Protein AF-A0A8H7FX85-F1 (afdb_monomer_lite)

Secondary structure (DSSP, 8-state):
-----PPPTTSSSTTTTTTGGGHHHHHHHHHHHTTS----SS---TTSSBHHHHHHHHHHHSSPPP-B-TTS-B-EE--HHHHHHHHHTT---TTSBHHHH-EEPP--TTSPPP-B-TTS-HHHHHHHHHHSS-EEEE-TTS--EEEEE-HHHHHHHHHHH--

Sequence (163 aa):
MHRRRRISTVVLSWRICNFRQLLPSLEKKRSEQRLNSRTTETSRTYRESNLCEYLQMLIEHGKPPRVLTENRRPLGYIDVASLKSKWEAGQANPDDKVSQYMVKFQRRASQPYSVITPDTPLAELESFLRENIFALITDYDRKFVLGVATSHDLENFVSRRGF

Radius of gyration: 19.73 Å; chains: 1; bounding box: 40×63×55 Å

Foldseek 3Di:
DDDDDDDDPPPVPPVLVVCVVVCVVLVVVVVVCVVPDDDDDDDDQLQFPFQSVQVVCCNVVVDGDFRADSLRAGFFAADPVVVVVCVVVVNGDRRDGPNVRTDGDDPDPVDDDDAAEPPPDPVNLLVVQVVPQKDFHAPPVSSHGPDIGGNVNSVVVPVVVDD

pLDDT: mean 70.94, std 19.89, range [29.02, 95.19]

Structure (mmCIF, N/CA/C/O backbone):
data_AF-A0A8H7FX85-F1
#
_entry.id   AF-A0A8H7FX85-F1
#
loop_
_atom_site.group_PDB
_atom_site.id
_atom_site.type_symbol
_atom_site.label_atom_id
_atom_site.label_alt_id
_atom_site.label_comp_id
_atom_site.label_asym_id
_atom_site.label_entity_id
_atom_site.label_seq_id
_atom_site.pdbx_PDB_ins_code
_atom_site.Cartn_x
_atom_site.Cartn_y
_atom_site.Cartn_z
_atom_site.occupancy
_atom_site.B_iso_or_equiv
_atom_site.auth_seq_id
_atom_site.auth_comp_id
_atom_site.auth_asym_id
_atom_site.auth_atom_id
_atom_site.pdbx_PDB_model_num
ATOM 1 N N . MET A 1 1 ? -15.877 44.117 -27.387 1.00 41.84 1 MET A N 1
ATOM 2 C CA . MET A 1 1 ? -16.563 42.857 -27.753 1.00 41.84 1 MET A CA 1
ATOM 3 C C . MET A 1 1 ? -15.545 41.722 -27.657 1.00 41.84 1 MET A C 1
ATOM 5 O O . MET A 1 1 ? -14.486 41.882 -28.240 1.00 41.84 1 MET A O 1
ATOM 9 N N . HIS A 1 2 ? -15.871 40.650 -26.917 1.00 35.09 2 HIS A N 1
ATOM 10 C CA . HIS A 1 2 ? -15.156 39.369 -26.674 1.00 35.09 2 HIS A CA 1
ATOM 11 C C . HIS A 1 2 ? -14.861 39.079 -25.190 1.00 35.09 2 HIS A C 1
ATOM 13 O O . HIS A 1 2 ? -13.877 39.509 -24.594 1.00 35.09 2 HIS A O 1
ATOM 19 N N . ARG A 1 3 ? -15.815 38.339 -24.606 1.00 34.72 3 ARG A N 1
ATOM 20 C CA . ARG A 1 3 ? -15.891 37.838 -23.229 1.00 34.72 3 ARG A CA 1
ATOM 21 C C . ARG A 1 3 ? -14.782 36.814 -22.953 1.00 34.72 3 ARG A C 1
ATOM 23 O O . ARG A 1 3 ? -14.734 35.781 -23.615 1.00 34.72 3 ARG A O 1
ATOM 30 N N . ARG A 1 4 ? -13.987 37.022 -21.898 1.00 38.09 4 ARG A N 1
ATOM 31 C CA . ARG A 1 4 ? -13.204 35.952 -21.257 1.00 38.09 4 ARG A CA 1
ATOM 32 C C . ARG A 1 4 ? -14.143 35.105 -20.391 1.00 38.09 4 ARG A C 1
ATOM 34 O O . ARG A 1 4 ? -14.685 35.602 -19.406 1.00 38.09 4 ARG A O 1
ATOM 41 N N . ARG A 1 5 ? -14.361 33.839 -20.760 1.00 37.53 5 ARG A N 1
ATOM 42 C CA . ARG A 1 5 ? -15.068 32.862 -19.917 1.00 37.53 5 ARG A CA 1
ATOM 43 C C . ARG A 1 5 ? -14.115 32.404 -18.807 1.00 37.53 5 ARG A C 1
ATOM 45 O O . ARG A 1 5 ? -13.100 31.779 -19.091 1.00 37.53 5 ARG A O 1
ATOM 52 N N . ARG A 1 6 ? -14.437 32.739 -17.553 1.00 39.22 6 ARG A N 1
ATOM 53 C CA . ARG A 1 6 ? -13.848 32.102 -16.367 1.00 39.22 6 ARG A CA 1
ATOM 54 C C . ARG A 1 6 ? -14.294 30.641 -16.358 1.00 39.22 6 ARG A C 1
ATOM 56 O O . ARG A 1 6 ? -15.493 30.378 -16.400 1.00 39.22 6 ARG A O 1
ATOM 63 N N . ILE A 1 7 ? -13.344 29.714 -16.321 1.00 37.06 7 ILE A N 1
ATOM 64 C CA . ILE A 1 7 ? -13.627 28.303 -16.061 1.00 37.06 7 ILE A CA 1
ATOM 65 C C . ILE A 1 7 ? -13.915 28.177 -14.563 1.00 37.06 7 ILE A C 1
ATOM 67 O O . ILE A 1 7 ? -13.118 28.597 -13.726 1.00 37.06 7 ILE A O 1
ATOM 71 N N . SER A 1 8 ? -15.113 27.679 -14.263 1.00 33.72 8 SER A N 1
ATOM 72 C CA . SER A 1 8 ? -15.698 27.525 -12.935 1.00 33.72 8 SER A CA 1
ATOM 73 C C . SER A 1 8 ? -14.818 26.741 -11.965 1.00 33.72 8 SER A C 1
ATOM 75 O O . SER A 1 8 ? -14.543 25.559 -12.157 1.00 33.72 8 SER A O 1
ATOM 77 N N . THR A 1 9 ? -14.517 27.377 -10.838 1.00 39.78 9 THR A N 1
ATOM 78 C CA . THR A 1 9 ? -13.946 26.831 -9.598 1.00 39.78 9 THR A CA 1
ATOM 79 C C . THR A 1 9 ? -14.912 25.881 -8.860 1.00 39.78 9 THR A C 1
ATOM 81 O O . THR A 1 9 ? -15.059 25.963 -7.647 1.00 39.78 9 THR A O 1
ATOM 84 N N . VAL A 1 10 ? -15.635 25.005 -9.569 1.00 37.34 10 VAL A N 1
ATOM 85 C CA . VAL A 1 10 ? -16.743 24.214 -8.983 1.00 37.34 10 VAL A CA 1
ATOM 86 C C . VAL A 1 10 ? -16.466 22.703 -8.952 1.00 37.34 10 VAL A C 1
ATOM 88 O O . VAL A 1 10 ? -17.101 21.987 -8.186 1.00 37.34 10 VAL A O 1
ATOM 91 N N . VAL A 1 11 ? -15.458 22.190 -9.666 1.00 34.75 11 VAL A N 1
ATOM 92 C CA . VAL A 1 11 ? -15.240 20.725 -9.748 1.00 34.75 11 VAL A CA 1
ATOM 93 C C . VAL A 1 11 ? -14.295 20.174 -8.663 1.00 34.75 11 VAL A C 1
ATOM 95 O O . VAL A 1 11 ? -14.343 18.991 -8.342 1.00 34.75 11 VAL A O 1
ATOM 98 N N . LEU A 1 12 ? -13.509 21.023 -7.992 1.00 32.47 12 LEU A N 1
ATOM 99 C CA . LEU A 1 12 ? -12.633 20.611 -6.876 1.00 32.47 12 LEU A CA 1
ATOM 100 C C . LEU A 1 12 ? -13.297 20.674 -5.488 1.00 32.47 12 LEU A C 1
ATOM 102 O O . LEU A 1 12 ? -12.686 20.274 -4.501 1.00 32.47 12 LEU A O 1
ATOM 106 N N . SER A 1 13 ? -14.558 21.109 -5.399 1.00 37.12 13 SER A N 1
ATOM 107 C CA . SER A 1 13 ? -15.278 21.213 -4.119 1.00 37.12 13 SER A CA 1
ATOM 108 C C . SER A 1 13 ? -16.029 19.936 -3.711 1.00 37.12 13 SER A C 1
ATOM 110 O O . SER A 1 13 ? -16.445 19.82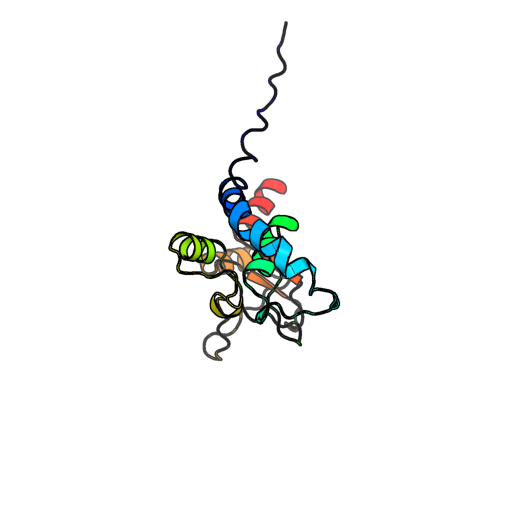2 -2.561 1.00 37.12 13 SER A O 1
ATOM 112 N N . TRP A 1 14 ? -16.213 18.960 -4.608 1.00 29.02 14 TRP A N 1
ATOM 113 C CA . TRP A 1 14 ? -17.091 17.808 -4.343 1.00 29.02 14 TRP A CA 1
ATOM 114 C C . TRP A 1 14 ? -16.404 16.569 -3.747 1.00 29.02 14 TRP A C 1
ATOM 116 O O . TRP A 1 14 ? -17.085 15.736 -3.156 1.00 29.02 14 TRP A O 1
ATOM 126 N N . ARG A 1 15 ? -15.069 16.448 -3.800 1.00 36.47 15 ARG A N 1
ATOM 127 C CA . ARG A 1 15 ? -14.352 15.310 -3.174 1.00 36.47 15 ARG A CA 1
ATOM 128 C C . ARG A 1 15 ? -13.961 15.522 -1.705 1.00 36.47 15 ARG A C 1
ATOM 130 O O . ARG A 1 15 ? -13.617 14.557 -1.035 1.00 36.47 15 ARG A O 1
ATOM 137 N N . ILE A 1 16 ? -14.087 16.744 -1.182 1.00 40.44 16 ILE A N 1
ATOM 138 C CA . ILE A 1 16 ? -13.818 17.078 0.233 1.00 40.44 16 ILE A CA 1
ATOM 139 C C . ILE A 1 16 ? -15.129 17.206 1.039 1.00 40.44 16 ILE A C 1
ATOM 141 O O . ILE A 1 16 ? -15.148 16.979 2.249 1.00 40.44 16 ILE A O 1
ATOM 145 N N . CYS A 1 17 ? -16.262 17.486 0.381 1.00 36.34 17 CYS A N 1
ATOM 146 C CA . CYS A 1 17 ? -17.537 17.745 1.063 1.00 36.34 17 CYS A CA 1
ATOM 147 C C . CYS A 1 17 ? -18.108 16.552 1.847 1.00 36.34 17 CYS A C 1
ATOM 149 O O . CYS A 1 17 ? -18.723 16.775 2.885 1.00 36.34 17 CYS A O 1
ATOM 151 N N . ASN A 1 18 ? -17.862 15.304 1.434 1.00 39.75 18 ASN A N 1
ATOM 152 C CA . ASN A 1 18 ? -18.437 14.146 2.135 1.00 39.75 18 ASN A CA 1
ATOM 153 C C . ASN A 1 18 ? -17.642 13.686 3.368 1.00 39.75 18 ASN A C 1
ATOM 155 O O . ASN A 1 18 ? -18.165 12.916 4.163 1.00 39.75 18 ASN A O 1
ATOM 159 N N . PHE A 1 19 ? -16.403 14.155 3.561 1.00 46.28 19 PHE A N 1
ATOM 160 C CA . PHE A 1 19 ? -15.661 13.930 4.813 1.00 46.28 19 PHE A CA 1
ATOM 161 C C . PHE A 1 19 ? -15.830 15.105 5.787 1.00 46.28 19 PHE A C 1
ATOM 163 O O . PHE A 1 19 ? -15.696 14.952 6.995 1.00 46.28 19 PHE A O 1
ATOM 170 N N . ARG A 1 20 ? -16.212 16.284 5.279 1.00 44.34 20 ARG A N 1
ATOM 171 C CA . ARG A 1 20 ? -16.500 17.480 6.083 1.00 44.34 20 ARG A CA 1
ATOM 172 C C . 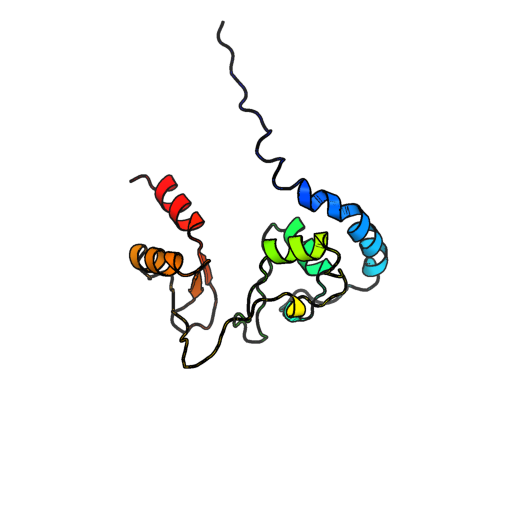ARG A 1 20 ? -17.742 17.324 6.977 1.00 44.34 20 ARG A C 1
ATOM 174 O O . ARG A 1 20 ? -17.873 18.039 7.961 1.00 44.34 20 ARG A O 1
ATOM 181 N N . GLN A 1 21 ? -18.618 16.362 6.689 1.00 50.91 21 GLN A N 1
ATOM 182 C CA . GLN A 1 21 ? -19.725 15.980 7.577 1.00 50.91 21 GLN A CA 1
ATOM 183 C C . GLN A 1 21 ? -19.268 15.197 8.826 1.00 50.91 21 GLN A C 1
ATOM 185 O O . GLN A 1 21 ? -20.049 15.047 9.758 1.00 50.91 21 GLN A O 1
ATOM 190 N N . LEU A 1 22 ? -18.004 14.752 8.888 1.00 53.91 22 LEU A N 1
ATOM 191 C CA . LEU A 1 22 ? -17.405 14.078 10.053 1.00 53.91 22 LEU A CA 1
ATOM 192 C C . LEU A 1 22 ? -16.828 15.056 11.089 1.00 53.91 22 LEU A C 1
ATOM 194 O O . LEU A 1 22 ? -16.459 14.648 12.190 1.00 53.91 22 LEU A O 1
ATOM 198 N N . LEU A 1 23 ? -16.755 16.349 10.755 1.00 52.44 23 LEU A N 1
ATOM 199 C CA . LEU A 1 23 ? -16.210 17.389 11.632 1.00 52.44 23 LEU A CA 1
ATOM 200 C C . LEU A 1 23 ? -16.940 17.527 12.979 1.00 52.44 23 LEU A C 1
ATOM 202 O O . LEU A 1 23 ? -16.236 17.613 13.979 1.00 52.44 23 LEU A O 1
ATOM 206 N N . PRO A 1 24 ? -18.285 17.481 13.087 1.00 52.09 24 PRO A N 1
ATOM 207 C CA . PRO A 1 24 ? -18.944 17.785 14.361 1.00 52.09 24 PRO A CA 1
ATOM 208 C C . PRO A 1 24 ? -18.625 16.777 15.479 1.00 52.09 24 PRO A C 1
ATOM 210 O O . PRO A 1 24 ? -18.452 17.160 16.636 1.00 52.09 24 PRO A O 1
ATOM 213 N N . SE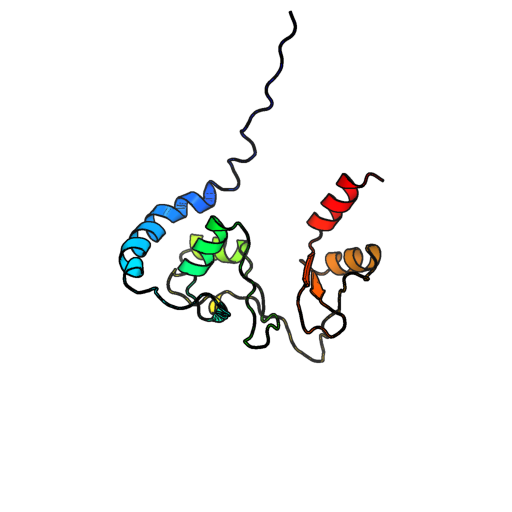R A 1 25 ? -18.507 15.484 15.152 1.00 49.00 25 SER A N 1
ATOM 214 C CA . SER A 1 25 ? -18.174 14.433 16.126 1.00 49.00 25 SER A CA 1
ATOM 215 C C . SER A 1 25 ? -16.682 14.379 16.462 1.00 49.00 25 SER A C 1
ATOM 217 O O . SER A 1 25 ? -16.321 14.034 17.586 1.00 49.00 25 SER A O 1
ATOM 219 N N . LEU A 1 26 ? -15.817 14.731 15.504 1.00 49.50 26 LEU A N 1
ATOM 220 C CA . LEU A 1 26 ? -14.363 14.754 15.690 1.00 49.50 26 LEU A CA 1
ATOM 221 C C . LEU A 1 26 ? -13.908 16.019 16.440 1.00 49.50 26 LEU A C 1
ATOM 223 O O . LEU A 1 26 ? -13.045 15.938 17.311 1.00 49.50 26 LEU A O 1
ATOM 227 N N . GLU A 1 27 ? -14.543 17.172 16.202 1.00 53.28 27 GLU A N 1
ATOM 228 C CA . GLU A 1 27 ? -14.270 18.419 16.930 1.00 53.28 27 GLU A CA 1
ATOM 229 C C . GLU A 1 27 ? -14.648 18.329 18.412 1.00 53.28 27 GLU A C 1
ATOM 231 O O . GLU A 1 27 ? -13.915 18.843 19.256 1.00 53.28 27 GLU A O 1
ATOM 236 N N . LYS A 1 28 ? -15.726 17.611 18.757 1.00 50.94 28 LYS A N 1
ATOM 237 C CA . LYS A 1 28 ? -16.119 17.390 20.159 1.00 50.94 28 LYS A CA 1
ATOM 238 C C . LYS A 1 28 ? -15.106 16.525 20.927 1.00 50.94 28 LYS A C 1
ATOM 240 O O . LYS A 1 28 ? -14.864 16.770 22.105 1.00 50.94 28 LYS A O 1
ATOM 245 N N . LYS A 1 29 ? -14.454 15.566 20.256 1.00 48.94 29 LYS A N 1
ATOM 246 C CA . LYS A 1 29 ? -13.359 14.758 20.834 1.00 48.94 29 LYS A CA 1
ATOM 247 C C . LYS A 1 29 ? -12.007 15.490 20.846 1.00 48.94 29 LYS A C 1
ATOM 249 O O . LYS A 1 29 ? -11.162 15.213 21.697 1.00 48.94 29 LYS A O 1
ATOM 254 N N . ARG A 1 30 ? -11.815 16.483 19.965 1.00 45.38 30 ARG A N 1
ATOM 255 C CA . ARG A 1 30 ? -10.623 17.354 19.907 1.00 45.38 30 ARG A CA 1
ATOM 256 C C . ARG A 1 30 ? -10.408 18.154 21.195 1.00 45.38 30 ARG A C 1
ATOM 258 O O . ARG A 1 30 ? -9.261 18.388 21.571 1.00 45.38 30 ARG A O 1
ATOM 265 N N . SER A 1 31 ? -11.483 18.571 21.871 1.00 45.88 31 SER A N 1
ATOM 266 C CA . SER A 1 31 ? -11.397 19.298 23.147 1.00 45.88 31 SER A CA 1
ATOM 267 C C . SER A 1 31 ? -10.947 18.426 24.322 1.00 45.88 31 SER A C 1
ATOM 269 O O . SER A 1 31 ? -10.280 18.940 25.213 1.00 45.88 31 SER A O 1
ATOM 271 N N . GLU A 1 32 ? -11.232 17.121 24.307 1.00 47.03 32 GLU A N 1
ATOM 272 C CA . GLU A 1 32 ? -10.830 16.196 25.380 1.00 47.03 32 GLU A CA 1
ATOM 273 C C . GLU A 1 32 ? -9.409 15.647 25.177 1.00 47.03 32 GLU A C 1
ATOM 275 O O . GLU A 1 32 ? -8.668 15.461 26.140 1.00 47.03 32 GLU A O 1
ATOM 280 N N . GLN A 1 33 ? -8.968 15.455 23.928 1.00 47.69 33 GLN A N 1
ATOM 281 C CA . GLN A 1 33 ? -7.632 14.911 23.640 1.00 47.69 33 GLN A CA 1
ATOM 282 C C . GLN A 1 33 ? -6.496 15.944 23.723 1.00 47.69 33 GLN A C 1
ATOM 284 O O . GLN A 1 33 ? -5.330 15.569 23.865 1.00 47.69 33 GLN A O 1
ATOM 289 N N . ARG A 1 34 ? -6.808 17.249 23.698 1.00 41.12 34 ARG A N 1
ATOM 290 C CA . ARG A 1 34 ? -5.803 18.329 23.712 1.00 41.12 34 ARG A CA 1
ATOM 291 C C . ARG A 1 34 ? -4.992 18.432 25.008 1.00 41.12 34 ARG A C 1
ATOM 293 O O . ARG A 1 34 ? -3.997 19.152 25.022 1.00 41.12 34 ARG A O 1
ATOM 300 N N . LEU A 1 35 ? -5.381 17.722 26.070 1.00 42.25 35 LEU A N 1
ATOM 301 C CA . LEU A 1 35 ? -4.647 17.727 27.337 1.00 42.25 35 LEU A CA 1
ATOM 302 C C . LEU A 1 35 ? -3.533 16.663 27.416 1.00 42.25 35 LEU A C 1
ATOM 304 O O . LEU A 1 35 ? -2.653 16.797 28.259 1.00 42.25 35 LEU A O 1
ATOM 308 N N . ASN A 1 36 ? -3.506 15.658 26.524 1.00 42.06 36 ASN A N 1
ATOM 309 C CA . ASN A 1 36 ? -2.662 14.464 26.719 1.00 42.06 36 ASN A CA 1
ATOM 310 C C . ASN A 1 36 ? -1.579 14.193 25.657 1.00 42.06 36 ASN A C 1
ATOM 312 O O . ASN A 1 36 ? -0.858 13.204 25.776 1.00 42.06 36 ASN A O 1
ATOM 316 N N . SER A 1 37 ? -1.390 15.034 24.637 1.00 42.34 37 SER A N 1
ATOM 317 C CA . SER A 1 37 ? -0.448 14.732 23.544 1.00 42.34 37 SER A CA 1
ATOM 318 C C . SER A 1 37 ? 0.757 15.680 23.488 1.00 42.34 37 SER A C 1
ATOM 320 O O . SER A 1 37 ? 0.904 16.481 22.568 1.00 42.34 37 SER A O 1
ATOM 322 N N . ARG A 1 38 ? 1.673 15.543 24.452 1.00 42.34 38 ARG A N 1
ATOM 323 C CA . ARG A 1 38 ? 3.110 15.787 24.231 1.00 42.34 38 ARG A CA 1
ATOM 324 C C . ARG A 1 38 ? 3.797 14.425 24.203 1.00 42.34 38 ARG A C 1
ATOM 326 O O . ARG A 1 38 ? 4.119 13.890 25.254 1.00 42.34 38 ARG A O 1
ATOM 333 N N . THR A 1 39 ? 3.995 13.832 23.028 1.00 38.12 39 THR A N 1
ATOM 334 C CA . THR A 1 39 ? 4.924 12.695 22.871 1.00 38.12 39 THR A CA 1
ATOM 335 C C . THR A 1 39 ? 5.354 12.538 21.412 1.00 38.12 39 THR A C 1
ATOM 337 O O . THR A 1 39 ? 4.676 11.909 20.607 1.00 38.12 39 THR A O 1
ATOM 340 N N . THR A 1 40 ? 6.505 13.149 21.119 1.00 35.78 40 THR A N 1
ATOM 341 C CA . THR A 1 40 ? 7.569 12.696 20.205 1.00 35.78 40 THR A CA 1
ATOM 342 C C . THR A 1 40 ? 7.166 12.200 18.811 1.00 35.78 40 THR A C 1
ATOM 344 O O . THR A 1 40 ? 6.928 11.014 18.576 1.00 35.78 40 THR A O 1
ATOM 347 N N . GLU A 1 41 ? 7.243 13.131 17.863 1.00 39.78 41 GLU A N 1
ATOM 348 C CA . GLU A 1 41 ? 7.424 12.918 16.427 1.00 39.78 41 GLU A CA 1
ATOM 349 C C . GLU A 1 41 ? 8.762 12.226 16.125 1.00 39.78 41 GLU A C 1
ATOM 351 O O . GLU A 1 41 ? 9.724 12.855 15.701 1.00 39.78 41 GLU A O 1
ATOM 356 N N . THR A 1 42 ? 8.876 10.917 16.330 1.00 36.03 42 THR A N 1
ATOM 357 C CA . THR A 1 42 ? 9.847 10.107 15.578 1.00 36.03 42 THR A CA 1
ATOM 358 C C . THR A 1 42 ? 9.423 8.646 15.665 1.00 36.03 42 THR A C 1
ATOM 360 O O . THR A 1 42 ? 9.484 8.037 16.725 1.00 36.03 42 THR A O 1
ATOM 363 N N . SER A 1 43 ? 8.996 8.056 14.549 1.00 39.69 43 SER A N 1
ATOM 364 C CA . SER A 1 43 ? 8.767 6.603 14.437 1.00 39.69 43 SER A CA 1
ATOM 365 C C . SER A 1 43 ? 7.553 6.025 15.189 1.00 39.69 43 SER A C 1
ATOM 367 O O . SER A 1 43 ? 7.621 4.894 15.664 1.00 39.69 43 SER A O 1
ATOM 369 N N . ARG A 1 44 ? 6.408 6.720 15.276 1.00 52.19 44 ARG A N 1
ATOM 370 C CA . ARG A 1 44 ? 5.174 6.042 15.720 1.00 52.19 44 ARG A CA 1
ATOM 371 C C . ARG A 1 44 ? 4.714 5.051 14.652 1.00 52.19 44 ARG A C 1
ATOM 373 O O . ARG A 1 44 ? 4.257 5.422 13.575 1.00 52.19 44 ARG A O 1
ATOM 380 N N . THR A 1 45 ? 4.817 3.766 14.962 1.00 57.12 45 THR A N 1
ATOM 381 C CA . THR A 1 45 ? 4.107 2.706 14.253 1.00 57.12 45 THR A CA 1
ATOM 382 C C . THR A 1 45 ? 2.602 2.942 14.412 1.00 57.12 45 THR A C 1
ATOM 384 O O . THR A 1 45 ? 2.020 2.606 15.438 1.00 57.12 45 THR A O 1
ATOM 387 N N . TYR A 1 46 ? 1.953 3.493 13.381 1.00 65.25 46 TYR A N 1
ATOM 388 C CA . TYR A 1 46 ? 0.518 3.848 13.355 1.00 65.25 46 TYR A CA 1
ATOM 389 C C . TYR A 1 46 ? -0.455 2.683 13.592 1.00 65.25 46 TYR A C 1
ATOM 391 O O . TYR A 1 46 ? -1.663 2.876 13.634 1.00 65.25 46 TYR A O 1
ATOM 399 N N . ARG A 1 47 ? 0.058 1.461 13.744 1.00 67.69 47 ARG A N 1
ATOM 400 C CA . ARG A 1 47 ? -0.714 0.251 14.034 1.00 67.69 47 ARG A CA 1
ATOM 401 C C . ARG A 1 47 ? -1.569 0.390 15.300 1.00 67.69 47 ARG A C 1
ATOM 403 O O . ARG A 1 47 ? -2.692 -0.115 15.328 1.00 67.69 47 ARG A O 1
ATOM 410 N N . GLU A 1 48 ? -1.015 1.029 16.327 1.00 73.75 48 GLU A N 1
ATOM 411 C CA . GLU A 1 48 ? -1.642 1.160 17.649 1.00 73.75 48 GLU A CA 1
ATOM 412 C C . GLU A 1 48 ? -2.327 2.519 17.857 1.00 73.75 48 GLU A C 1
ATOM 414 O O . GLU A 1 48 ? -2.987 2.707 18.875 1.00 73.75 48 GLU A O 1
ATOM 419 N N . SER A 1 49 ? -2.210 3.442 16.894 1.00 71.12 49 SER A N 1
ATOM 420 C CA . SER A 1 49 ? -2.956 4.704 16.905 1.00 71.12 49 SER A CA 1
ATOM 421 C C . SER A 1 49 ? -4.455 4.456 16.747 1.00 71.12 49 SER A C 1
ATOM 423 O O . SER A 1 49 ? -4.890 3.469 16.137 1.00 71.12 49 SER A O 1
ATOM 425 N N . ASN A 1 50 ? -5.244 5.378 17.294 1.00 80.62 50 ASN A N 1
ATOM 426 C CA . ASN A 1 50 ? -6.691 5.361 17.140 1.00 80.62 50 ASN A CA 1
ATOM 427 C C . ASN A 1 50 ? -7.094 5.798 15.717 1.00 80.62 50 ASN A C 1
ATOM 429 O O . ASN A 1 50 ? -6.358 6.504 15.016 1.00 80.62 50 ASN A O 1
ATOM 433 N N . LEU A 1 51 ? -8.272 5.358 15.272 1.00 78.75 51 LEU A N 1
ATOM 434 C CA . LEU A 1 51 ? -8.820 5.745 13.972 1.00 78.75 51 LEU A CA 1
ATOM 435 C C . LEU A 1 51 ? -9.001 7.263 13.859 1.00 78.75 51 LEU A C 1
ATOM 437 O O . LEU A 1 51 ? -8.794 7.820 12.785 1.00 78.75 51 LEU A O 1
ATOM 441 N N . CYS A 1 52 ? -9.349 7.933 14.958 1.00 75.06 52 CYS A N 1
ATOM 442 C CA . CYS A 1 52 ? -9.529 9.382 15.000 1.00 75.06 52 CYS A CA 1
ATOM 443 C C . CYS A 1 52 ? -8.263 10.155 14.573 1.00 75.06 52 CYS A C 1
ATOM 445 O O . CYS A 1 52 ? -8.336 10.997 13.682 1.00 75.06 52 CYS A O 1
ATOM 447 N N . GLU A 1 53 ? -7.099 9.845 15.153 1.00 71.94 53 GLU A N 1
ATOM 448 C CA . GLU A 1 53 ? -5.798 10.466 14.847 1.00 71.94 53 GLU A CA 1
ATOM 449 C C . GLU A 1 53 ? -5.375 10.155 13.405 1.00 71.94 53 GLU A C 1
ATOM 451 O O . GLU A 1 53 ? -4.921 11.038 12.674 1.00 71.94 53 GLU A O 1
ATOM 456 N N . TYR A 1 54 ? -5.604 8.918 12.953 1.00 74.56 54 TYR A N 1
ATOM 457 C CA . TYR A 1 54 ? -5.301 8.502 11.583 1.00 74.56 54 TYR A CA 1
ATOM 458 C C . TYR A 1 54 ? -6.133 9.262 10.537 1.00 74.56 54 TYR A C 1
ATOM 460 O O . TYR A 1 54 ? -5.597 9.744 9.535 1.00 74.56 54 TYR A O 1
ATOM 468 N N . LEU A 1 55 ? -7.443 9.390 10.768 1.00 75.06 55 LEU A N 1
ATOM 469 C CA . LEU A 1 55 ? -8.352 10.114 9.880 1.00 75.06 55 LEU A CA 1
ATOM 470 C C . LEU A 1 55 ? -8.082 11.623 9.891 1.00 75.06 55 LEU A C 1
ATOM 472 O O . LEU A 1 55 ? -8.106 12.246 8.832 1.00 75.06 55 LEU A O 1
ATOM 476 N N . GLN A 1 56 ? -7.772 12.203 11.053 1.00 72.69 56 GLN A N 1
ATOM 477 C CA . GLN A 1 56 ? -7.381 13.609 11.181 1.00 72.69 56 GLN A CA 1
ATOM 478 C C . GLN A 1 56 ? -6.171 13.919 10.285 1.00 72.69 56 GLN A C 1
ATOM 480 O O . GLN A 1 56 ? -6.228 14.829 9.459 1.00 72.69 56 GLN A O 1
ATOM 485 N N . MET A 1 57 ? -5.117 13.100 10.362 1.00 69.88 57 MET A N 1
ATOM 486 C CA . MET A 1 57 ? -3.931 13.249 9.511 1.00 69.88 57 MET A CA 1
ATOM 487 C C . MET A 1 57 ? -4.244 13.114 8.019 1.00 69.88 57 MET A C 1
ATOM 489 O O . MET A 1 57 ? -3.691 13.848 7.200 1.00 69.88 57 MET A O 1
ATOM 493 N N . LEU A 1 58 ? -5.117 12.172 7.655 1.00 71.50 58 LEU A N 1
ATOM 494 C CA . LEU A 1 58 ? -5.547 11.980 6.271 1.00 71.50 58 LEU A CA 1
ATOM 495 C C . LEU A 1 58 ? -6.191 13.240 5.689 1.00 71.50 58 LEU A C 1
ATOM 497 O O . LEU A 1 58 ? -5.910 13.598 4.546 1.00 71.50 58 LEU A O 1
ATOM 501 N N . ILE A 1 59 ? -7.029 13.913 6.478 1.00 69.88 59 ILE A N 1
ATOM 502 C CA . ILE A 1 59 ? -7.691 15.160 6.088 1.00 69.88 59 ILE A CA 1
ATOM 503 C C . ILE A 1 59 ? -6.681 16.309 6.018 1.00 69.88 59 ILE A C 1
ATOM 505 O O . ILE A 1 59 ? -6.697 17.076 5.059 1.00 69.88 59 ILE A O 1
ATOM 509 N N . GLU A 1 60 ? -5.815 16.437 7.027 1.00 69.56 60 GLU A N 1
ATOM 510 C CA . GLU A 1 60 ? -4.900 17.576 7.171 1.00 69.56 60 GLU A CA 1
ATOM 511 C C . GLU A 1 60 ? -3.754 17.551 6.152 1.00 69.56 60 GLU A C 1
ATOM 513 O O . GLU A 1 60 ? -3.393 18.588 5.597 1.00 69.56 60 GLU A O 1
ATOM 518 N N . HIS A 1 61 ? -3.198 16.372 5.867 1.00 66.31 61 HIS A N 1
ATOM 519 C CA . HIS A 1 61 ? -2.020 16.226 5.006 1.00 66.31 61 HIS A CA 1
ATOM 520 C C . HIS A 1 61 ? -2.331 15.638 3.627 1.00 66.31 61 HIS A C 1
ATOM 522 O O . HIS A 1 61 ? -1.451 15.595 2.763 1.00 66.31 61 HIS A O 1
ATOM 528 N N . GLY A 1 62 ? -3.556 15.151 3.406 1.00 59.97 62 GLY A N 1
ATOM 529 C CA . GLY A 1 62 ? -3.979 14.564 2.133 1.00 59.97 62 GLY A CA 1
ATOM 530 C C . GLY A 1 62 ? -3.248 13.271 1.752 1.00 59.97 62 GLY A C 1
ATOM 531 O O . GLY A 1 62 ? -3.356 12.828 0.609 1.00 59.97 62 GLY A O 1
ATOM 532 N N . LYS A 1 63 ? -2.481 12.663 2.670 1.00 56.69 63 LYS A N 1
ATOM 533 C CA . LYS A 1 63 ? -1.733 11.419 2.440 1.00 56.69 63 LYS A CA 1
ATOM 534 C C . LYS A 1 63 ? -1.847 10.487 3.650 1.00 56.69 63 LYS A C 1
ATOM 536 O O . LYS A 1 63 ? -1.546 10.928 4.760 1.00 56.69 63 LYS A O 1
ATOM 541 N N . PRO A 1 64 ? -2.236 9.209 3.467 1.00 62.12 64 PRO A N 1
ATOM 542 C CA . PRO A 1 64 ? -2.268 8.255 4.567 1.00 62.12 64 PRO A CA 1
ATOM 543 C C . PRO A 1 64 ? -0.854 8.019 5.101 1.00 62.12 64 PRO A C 1
ATOM 545 O O . PRO A 1 64 ? 0.059 7.755 4.308 1.00 62.12 64 PRO A O 1
ATOM 548 N N . PRO A 1 65 ? -0.649 8.041 6.427 1.00 63.00 65 PRO A N 1
ATOM 549 C CA . PRO A 1 65 ? 0.596 7.559 6.986 1.00 63.00 65 PRO A CA 1
ATOM 550 C C . PRO A 1 65 ? 0.756 6.064 6.686 1.00 63.00 65 PRO A C 1
ATOM 552 O O . PRO A 1 65 ? -0.192 5.274 6.762 1.00 63.00 65 PRO A O 1
ATOM 555 N N . ARG A 1 66 ? 1.976 5.665 6.317 1.00 63.34 66 ARG A N 1
ATOM 556 C CA . ARG A 1 66 ? 2.303 4.263 6.040 1.00 63.34 66 ARG A CA 1
ATOM 557 C C . ARG A 1 66 ? 2.276 3.484 7.355 1.00 63.34 66 ARG A C 1
ATOM 559 O O . ARG A 1 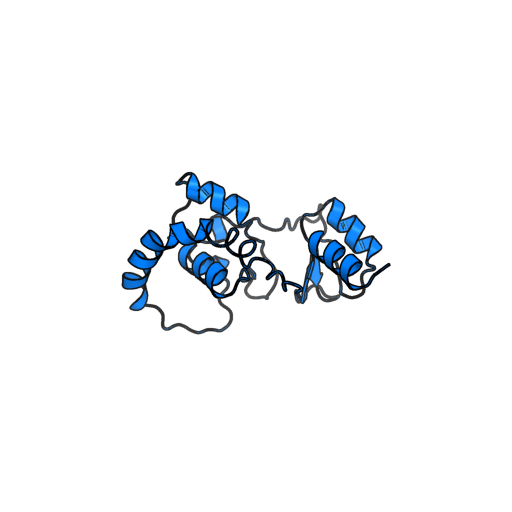66 ? 2.969 3.852 8.303 1.00 63.34 66 ARG A O 1
ATOM 566 N N . VAL A 1 67 ? 1.530 2.381 7.413 1.00 65.38 67 VAL A N 1
ATOM 567 C CA . VAL A 1 67 ? 1.554 1.492 8.584 1.00 65.38 67 VAL A CA 1
ATOM 568 C C . VAL A 1 67 ? 2.776 0.575 8.482 1.00 65.38 67 VAL A C 1
ATOM 570 O O . VAL A 1 67 ? 2.782 -0.428 7.764 1.00 65.38 67 VAL A O 1
ATOM 573 N N . LEU A 1 68 ? 3.845 0.957 9.179 1.00 63.38 68 LEU A N 1
ATOM 574 C CA . LEU A 1 68 ? 5.138 0.272 9.164 1.00 63.38 68 LEU A CA 1
ATOM 575 C C . LEU A 1 68 ? 5.380 -0.495 10.469 1.00 63.38 68 LEU A C 1
ATOM 577 O O . LEU A 1 68 ? 4.924 -0.080 11.529 1.00 63.38 68 LEU A O 1
ATOM 581 N N . THR A 1 69 ? 6.142 -1.586 10.410 1.00 62.38 69 THR A N 1
ATOM 582 C CA . THR A 1 69 ? 6.774 -2.187 11.598 1.00 62.38 69 THR A CA 1
ATOM 583 C C . THR A 1 69 ? 7.850 -1.264 12.171 1.00 62.38 69 THR A C 1
ATOM 585 O O . THR A 1 69 ? 8.357 -0.411 11.446 1.00 62.38 69 THR A O 1
ATOM 588 N N . GLU A 1 70 ? 8.332 -1.555 13.379 1.00 66.31 70 GLU A N 1
ATOM 589 C CA . GLU A 1 70 ? 9.556 -0.962 13.953 1.00 66.31 70 GLU A CA 1
ATOM 590 C C . GLU A 1 70 ? 10.742 -0.997 12.970 1.00 66.31 70 GLU A C 1
ATOM 592 O O . GLU A 1 70 ? 11.414 0.006 12.751 1.00 66.31 70 GLU A O 1
ATOM 597 N N . ASN A 1 71 ? 10.898 -2.102 12.232 1.00 65.62 71 ASN A N 1
ATOM 598 C CA . ASN A 1 71 ? 11.944 -2.271 11.213 1.00 65.62 71 ASN A CA 1
ATOM 599 C C . ASN A 1 71 ? 11.641 -1.578 9.868 1.00 65.62 71 ASN A C 1
ATOM 601 O O . ASN A 1 71 ? 12.177 -1.979 8.839 1.00 65.62 71 ASN A O 1
ATOM 605 N N . ARG A 1 72 ? 10.724 -0.600 9.839 1.00 67.38 72 ARG A N 1
ATOM 606 C CA . ARG A 1 72 ? 10.264 0.138 8.641 1.00 67.38 72 ARG A CA 1
ATOM 607 C C . ARG A 1 72 ? 9.702 -0.721 7.497 1.00 67.38 72 ARG A C 1
ATOM 609 O O . ARG A 1 72 ? 9.475 -0.215 6.401 1.00 67.38 72 ARG A O 1
ATOM 616 N N . ARG A 1 73 ? 9.404 -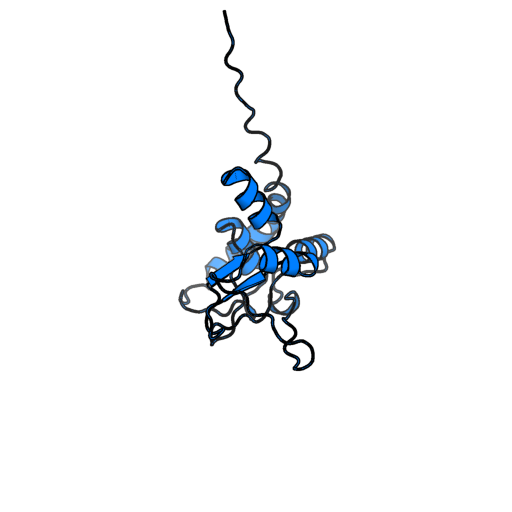1.999 7.745 1.00 73.75 73 ARG A N 1
ATOM 617 C CA . ARG A 1 73 ? 8.758 -2.884 6.770 1.00 73.75 73 ARG A CA 1
ATOM 618 C C . ARG A 1 73 ? 7.249 -2.628 6.728 1.00 73.75 73 ARG A C 1
ATOM 620 O O . ARG A 1 73 ? 6.628 -2.512 7.787 1.00 73.75 73 ARG A O 1
ATOM 627 N N . PRO A 1 74 ? 6.625 -2.595 5.544 1.00 77.06 74 PRO A N 1
ATOM 628 C CA . PRO A 1 74 ? 5.189 -2.377 5.426 1.00 77.06 74 PRO A CA 1
ATOM 629 C C . PRO A 1 74 ? 4.406 -3.564 6.011 1.00 77.06 74 PRO A C 1
ATOM 631 O O . PRO A 1 74 ? 4.667 -4.725 5.683 1.00 77.06 74 PRO A O 1
ATOM 634 N N . LEU A 1 75 ? 3.465 -3.289 6.920 1.00 81.56 75 LEU A N 1
ATOM 635 C CA . LEU A 1 75 ? 2.601 -4.309 7.540 1.00 81.56 75 LEU A CA 1
ATOM 636 C C . LEU A 1 75 ? 1.339 -4.582 6.727 1.00 81.56 75 LEU A C 1
ATOM 638 O O . LEU A 1 75 ? 0.856 -5.714 6.673 1.00 81.56 75 LEU A O 1
ATOM 642 N N . GLY A 1 76 ? 0.812 -3.531 6.119 1.00 82.25 76 GLY A N 1
ATOM 643 C CA . GLY A 1 76 ? -0.464 -3.538 5.440 1.00 82.25 76 GLY A CA 1
ATOM 644 C C . GLY A 1 76 ? -0.826 -2.139 4.976 1.00 82.25 76 GLY A C 1
ATOM 645 O O . GLY A 1 76 ? -0.006 -1.217 5.019 1.00 82.25 76 GLY A O 1
ATOM 646 N N . TYR A 1 77 ? -2.072 -1.998 4.561 1.00 84.38 77 TYR A N 1
ATOM 647 C CA . TYR A 1 77 ? -2.666 -0.737 4.148 1.00 84.38 77 TYR A CA 1
ATOM 648 C C . TYR A 1 77 ? -4.085 -0.631 4.701 1.00 84.38 77 TYR A C 1
ATOM 650 O O . TYR A 1 77 ? -4.693 -1.629 5.090 1.00 84.38 77 TYR A O 1
ATOM 658 N N . ILE A 1 78 ? -4.609 0.589 4.754 1.00 85.25 78 ILE A N 1
ATOM 659 C CA . ILE A 1 78 ? -6.021 0.824 5.042 1.00 85.25 78 ILE A CA 1
ATOM 660 C C . ILE A 1 78 ? -6.689 1.193 3.730 1.00 85.25 78 ILE A C 1
ATOM 662 O O . ILE A 1 78 ? -6.271 2.140 3.065 1.00 85.25 78 ILE A O 1
ATOM 666 N N . ASP A 1 79 ? -7.733 0.454 3.377 1.00 85.06 79 ASP A N 1
ATOM 667 C CA . ASP A 1 79 ? -8.643 0.886 2.330 1.00 85.06 79 ASP A CA 1
ATOM 668 C C . ASP A 1 79 ? -9.611 1.926 2.906 1.00 85.06 79 ASP A C 1
ATOM 670 O O . ASP A 1 79 ? -10.518 1.613 3.682 1.00 85.06 79 ASP A O 1
ATOM 674 N N . VAL A 1 80 ? -9.387 3.185 2.531 1.00 82.25 80 VAL A N 1
ATOM 675 C CA . VAL A 1 80 ? -10.183 4.328 2.986 1.00 82.25 80 VAL A CA 1
ATOM 676 C C . VAL A 1 80 ? -11.636 4.210 2.523 1.00 82.25 80 VAL A C 1
ATOM 678 O O . VAL A 1 80 ? -12.529 4.626 3.259 1.00 82.25 80 VAL A O 1
ATOM 681 N N . ALA A 1 81 ? -11.897 3.622 1.350 1.00 83.38 81 ALA A N 1
ATOM 682 C CA . ALA A 1 81 ? -13.259 3.449 0.852 1.00 83.38 81 ALA A CA 1
ATOM 683 C C . ALA A 1 81 ? -14.032 2.466 1.739 1.00 83.38 81 ALA A C 1
ATOM 685 O O . ALA A 1 81 ? -15.080 2.819 2.281 1.00 83.38 81 ALA A O 1
ATOM 686 N N . SER A 1 82 ? -13.456 1.284 1.984 1.00 86.06 82 SER A N 1
ATOM 687 C CA . SER A 1 82 ? -14.027 0.293 2.904 1.00 86.06 82 SER A CA 1
ATOM 688 C C . SER A 1 82 ? -14.194 0.835 4.326 1.00 86.06 82 SER A C 1
ATOM 690 O O . SER A 1 82 ? -15.214 0.583 4.969 1.00 86.06 82 SER A O 1
ATOM 692 N N . LEU A 1 83 ? -13.214 1.594 4.833 1.00 86.56 83 LEU A N 1
ATOM 693 C CA . LEU A 1 83 ? -13.304 2.214 6.156 1.00 86.56 83 LEU A CA 1
ATOM 694 C C . LEU A 1 83 ? -14.453 3.229 6.226 1.00 86.56 83 LEU A C 1
ATOM 696 O O . LEU A 1 83 ? -15.205 3.228 7.200 1.00 86.56 83 LEU A O 1
ATOM 700 N N . LYS A 1 84 ? -14.631 4.054 5.188 1.00 84.62 84 LYS A N 1
ATOM 701 C CA . LYS A 1 84 ? -15.729 5.026 5.110 1.00 84.62 84 LYS A CA 1
ATOM 702 C C . LYS A 1 84 ? -17.091 4.336 5.111 1.00 84.62 84 LYS A C 1
ATOM 704 O O . LYS A 1 84 ? -17.959 4.738 5.875 1.00 84.62 84 LYS A O 1
ATOM 709 N N . SER A 1 85 ? -17.259 3.264 4.336 1.00 87.31 85 SER A N 1
ATOM 710 C CA . SER A 1 85 ? -18.513 2.498 4.322 1.00 87.31 85 SER A CA 1
ATOM 711 C C . SER A 1 85 ? -18.834 1.875 5.684 1.00 87.31 85 SER A C 1
ATOM 713 O O . SER A 1 85 ? -19.978 1.934 6.129 1.00 87.31 85 SER A O 1
ATOM 715 N N . LYS A 1 86 ? -17.833 1.328 6.388 1.00 87.88 86 LYS A N 1
ATOM 716 C CA . LYS A 1 86 ? -18.017 0.801 7.755 1.00 87.88 86 LYS A CA 1
ATOM 717 C C . LYS A 1 86 ? -18.391 1.895 8.750 1.00 87.88 86 LYS A C 1
ATOM 719 O O . LYS A 1 86 ? -19.235 1.673 9.613 1.00 87.88 86 LYS A O 1
ATOM 724 N N . TRP A 1 87 ? -17.782 3.069 8.619 1.00 83.25 87 TRP A N 1
ATOM 725 C CA . TRP A 1 87 ? -18.097 4.222 9.452 1.00 83.25 87 TRP A CA 1
ATOM 726 C C . TRP A 1 87 ? -19.538 4.697 9.255 1.00 83.25 87 TRP A C 1
ATOM 728 O O . TRP A 1 87 ? -20.268 4.871 10.226 1.00 83.25 87 TRP A O 1
ATOM 738 N N . GLU A 1 88 ? -19.968 4.863 8.003 1.00 84.19 88 GLU A N 1
ATOM 739 C CA . GLU A 1 88 ? -21.336 5.273 7.659 1.00 84.19 88 GLU A CA 1
ATOM 740 C C . GLU A 1 88 ? -22.380 4.253 8.141 1.00 84.19 88 GLU A C 1
ATOM 742 O O . GLU A 1 88 ? -23.466 4.639 8.564 1.00 84.19 88 GLU A O 1
ATOM 747 N N . ALA A 1 89 ? -22.028 2.964 8.164 1.00 89.75 89 ALA A N 1
ATOM 748 C CA . ALA A 1 89 ? -22.856 1.895 8.719 1.00 89.75 89 ALA A CA 1
ATOM 749 C C . ALA A 1 89 ? -22.861 1.834 10.264 1.00 89.75 89 ALA A C 1
ATOM 751 O O . ALA A 1 89 ? -23.501 0.951 10.833 1.00 89.75 89 ALA A O 1
ATOM 752 N N . GLY A 1 90 ? -22.130 2.720 10.954 1.00 87.25 90 GLY A N 1
ATOM 753 C CA . GLY A 1 90 ? -21.993 2.721 12.416 1.00 87.25 90 GLY A CA 1
ATOM 754 C C . GLY A 1 90 ? -21.164 1.556 12.970 1.00 87.25 90 GLY A C 1
ATOM 755 O O . GLY A 1 90 ? -21.225 1.266 14.160 1.00 87.25 90 GLY A O 1
ATOM 756 N N . GLN A 1 91 ? -20.397 0.878 12.114 1.00 87.56 91 GLN A N 1
ATOM 757 C CA . GLN A 1 91 ? -19.590 -0.301 12.452 1.00 87.56 91 GLN A CA 1
ATOM 758 C C . GLN A 1 91 ? -18.122 0.038 12.742 1.00 87.56 91 GLN A C 1
ATOM 760 O O . GLN A 1 91 ? -17.321 -0.874 12.932 1.00 87.56 91 GLN A O 1
ATOM 765 N N . ALA A 1 92 ? -17.754 1.322 12.732 1.00 86.06 92 ALA A N 1
ATOM 766 C CA . ALA A 1 92 ? -16.419 1.776 13.095 1.00 86.06 92 ALA A CA 1
ATOM 767 C C . ALA A 1 92 ? -16.473 2.835 14.193 1.00 86.06 92 ALA A C 1
ATOM 769 O O . ALA A 1 92 ? -17.193 3.826 14.060 1.00 86.06 92 ALA A O 1
ATOM 770 N N . ASN A 1 93 ? -15.703 2.636 15.265 1.00 85.38 93 ASN A N 1
ATOM 771 C CA . ASN A 1 93 ? -15.613 3.584 16.366 1.00 85.38 93 ASN A CA 1
ATOM 772 C C . ASN A 1 93 ? -14.314 4.409 16.253 1.00 85.38 93 ASN A C 1
ATOM 774 O O . ASN A 1 93 ? -13.244 3.848 16.020 1.00 85.38 93 ASN A O 1
ATOM 778 N N . PRO A 1 94 ? -14.358 5.742 16.439 1.00 81.12 94 PRO A N 1
ATOM 779 C CA . PRO A 1 94 ? -13.160 6.585 16.444 1.00 81.12 94 PRO A CA 1
ATOM 780 C C . PRO A 1 94 ? -12.052 6.152 17.417 1.00 81.12 94 PRO A C 1
ATOM 782 O O . PRO A 1 94 ? -10.885 6.464 17.168 1.00 81.12 94 PRO A O 1
ATOM 785 N N . ASP A 1 95 ? -12.402 5.466 18.508 1.00 82.56 95 ASP A N 1
ATOM 786 C CA . ASP A 1 95 ? -11.439 4.993 19.511 1.00 82.56 95 ASP A CA 1
ATOM 787 C C . ASP A 1 95 ? -10.829 3.627 19.157 1.00 82.56 95 ASP A C 1
ATOM 789 O O . ASP A 1 95 ? -9.889 3.177 19.816 1.00 82.56 95 ASP A O 1
ATOM 793 N N . ASP A 1 96 ? -11.326 2.976 18.103 1.00 85.12 96 ASP A N 1
ATOM 794 C CA . ASP A 1 96 ? -10.779 1.708 17.655 1.00 85.12 96 ASP A CA 1
ATOM 795 C C . ASP A 1 96 ? -9.356 1.875 17.129 1.00 85.12 96 ASP A C 1
ATOM 797 O O . ASP A 1 96 ? -8.961 2.905 16.571 1.00 85.12 96 ASP A O 1
ATOM 801 N N . LYS A 1 97 ? -8.577 0.803 17.258 1.00 84.81 97 LYS A N 1
ATOM 802 C CA . LYS A 1 97 ? -7.216 0.768 16.733 1.00 84.81 97 LYS A CA 1
ATOM 803 C C . LYS A 1 97 ? -7.231 0.645 15.215 1.00 84.81 97 LYS A C 1
ATOM 805 O O . LYS A 1 97 ? -7.911 -0.216 14.656 1.00 84.81 97 LYS A O 1
ATOM 810 N N . VAL A 1 98 ? -6.347 1.392 14.560 1.00 84.38 98 VAL A N 1
ATOM 811 C CA . VAL A 1 98 ? -6.061 1.288 13.119 1.00 84.38 98 VAL A CA 1
ATOM 812 C C . VAL A 1 98 ? -5.833 -0.161 12.672 1.00 84.38 98 VAL A C 1
ATOM 814 O O . VAL A 1 98 ? -6.318 -0.586 11.622 1.00 84.38 98 VAL A O 1
ATOM 817 N N . SER A 1 99 ? -5.131 -0.955 13.484 1.00 83.88 99 SER A N 1
ATOM 818 C CA . SER A 1 99 ? -4.842 -2.361 13.189 1.00 83.88 99 SER A CA 1
ATOM 819 C C . SER A 1 99 ? -6.068 -3.255 12.977 1.00 83.88 99 SER A C 1
ATOM 821 O O . SER A 1 99 ? -5.925 -4.285 12.317 1.00 83.88 99 SER A O 1
ATOM 823 N N . GLN A 1 100 ? -7.245 -2.877 13.487 1.00 88.81 100 GLN A N 1
ATOM 824 C CA . GLN A 1 100 ? -8.494 -3.624 13.300 1.00 88.81 100 GLN A CA 1
ATOM 825 C C . GLN A 1 100 ? -9.065 -3.477 11.881 1.00 88.81 100 GLN A C 1
ATOM 827 O O . GLN A 1 100 ? -9.725 -4.384 11.382 1.00 88.81 100 GLN A O 1
ATOM 832 N N . TYR A 1 101 ? -8.770 -2.361 11.210 1.00 88.06 1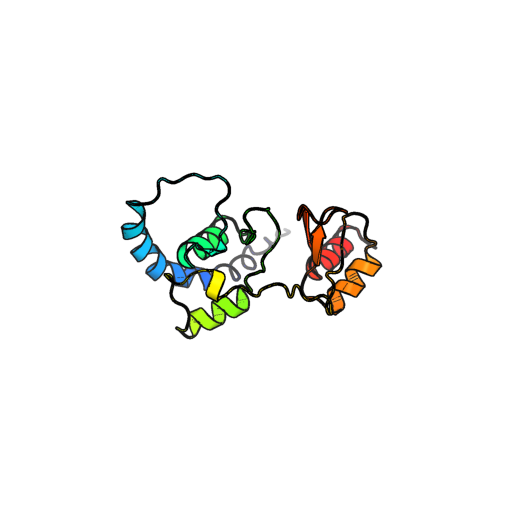01 TYR A N 1
ATOM 833 C CA . TYR A 1 101 ? -9.289 -2.033 9.876 1.00 88.06 101 TYR A CA 1
ATOM 834 C C . TYR A 1 101 ? -8.237 -2.183 8.773 1.00 88.06 101 TYR A C 1
ATOM 836 O O . TYR A 1 101 ? -8.527 -1.966 7.598 1.00 88.06 101 TYR A O 1
ATOM 844 N N . MET A 1 102 ? -7.012 -2.554 9.143 1.00 87.00 102 MET A N 1
ATOM 845 C CA . MET A 1 102 ? -5.904 -2.724 8.215 1.00 87.00 102 MET A CA 1
ATOM 846 C C . MET A 1 102 ? -6.014 -4.045 7.444 1.00 87.00 102 MET A C 1
ATOM 848 O O . MET A 1 102 ? -6.119 -5.123 8.032 1.00 87.00 102 MET A O 1
ATOM 852 N N . VAL A 1 103 ? -5.856 -3.968 6.124 1.00 86.31 103 VAL A N 1
ATOM 853 C CA . VAL A 1 103 ? -5.608 -5.128 5.268 1.00 86.31 103 VAL A CA 1
ATOM 854 C C . VAL A 1 103 ? -4.128 -5.483 5.365 1.00 86.31 103 VAL A C 1
ATOM 856 O O . VAL A 1 103 ? -3.253 -4.696 5.002 1.00 86.31 103 VAL A O 1
ATOM 859 N N . LYS A 1 104 ? -3.831 -6.665 5.909 1.00 85.94 104 LYS A N 1
ATOM 860 C CA . LYS A 1 104 ? -2.456 -7.146 6.089 1.00 85.94 104 LYS A CA 1
ATOM 861 C C . LYS A 1 104 ? -1.927 -7.740 4.793 1.00 85.94 104 LYS A C 1
ATOM 863 O O . LYS A 1 104 ? -2.619 -8.516 4.138 1.00 85.94 104 LYS A O 1
ATOM 868 N N . PHE A 1 105 ? -0.668 -7.450 4.481 1.00 82.31 105 PHE A N 1
ATOM 869 C CA . PHE A 1 105 ? 0.009 -8.146 3.393 1.00 82.31 105 PHE A CA 1
ATOM 870 C C . PHE A 1 105 ? 0.169 -9.627 3.738 1.00 82.31 105 PHE A C 1
ATOM 872 O O . PHE A 1 105 ? 0.597 -9.978 4.844 1.00 82.31 105 PHE A O 1
ATOM 879 N N . GLN A 1 106 ? -0.168 -10.499 2.790 1.00 81.50 106 GLN A N 1
ATOM 880 C CA . GLN A 1 106 ? 0.041 -11.931 2.948 1.00 81.50 106 GLN A CA 1
ATOM 881 C C . GLN A 1 106 ? 1.540 -12.223 2.840 1.00 81.50 106 GLN A C 1
ATOM 883 O O . GLN A 1 106 ? 2.172 -11.924 1.835 1.00 81.50 106 GLN A O 1
ATOM 888 N N . ARG A 1 107 ? 2.128 -12.776 3.904 1.00 78.00 107 ARG A N 1
ATOM 889 C CA . ARG A 1 107 ? 3.564 -13.099 3.984 1.00 78.00 107 ARG A CA 1
ATOM 890 C C . ARG A 1 107 ? 3.786 -14.609 3.980 1.00 78.00 107 ARG A C 1
ATOM 892 O O . ARG A 1 107 ? 4.474 -15.142 4.846 1.00 78.00 107 ARG A O 1
ATOM 899 N N . ARG A 1 108 ? 3.117 -15.313 3.068 1.00 81.00 108 ARG A N 1
ATOM 900 C CA . ARG A 1 108 ? 3.218 -16.772 2.946 1.00 81.00 108 ARG A CA 1
ATOM 901 C C . ARG A 1 108 ? 4.257 -17.117 1.887 1.00 81.00 108 ARG A C 1
ATOM 903 O O . ARG A 1 108 ? 4.319 -16.451 0.864 1.00 81.00 108 ARG A O 1
ATOM 910 N N . ALA A 1 109 ? 5.014 -18.194 2.094 1.00 74.62 109 ALA A N 1
ATOM 911 C CA . ALA A 1 109 ? 5.957 -18.686 1.085 1.00 74.62 109 ALA A CA 1
ATOM 912 C C . ALA A 1 109 ? 5.262 -19.054 -0.243 1.00 74.62 109 ALA A C 1
ATOM 914 O O . ALA A 1 109 ? 5.865 -18.942 -1.302 1.00 74.62 109 ALA A O 1
ATOM 915 N N . SER A 1 110 ? 3.980 -19.436 -0.186 1.00 77.88 110 SER A N 1
ATOM 916 C CA . SER A 1 110 ? 3.150 -19.781 -1.347 1.00 77.88 110 SER A CA 1
ATOM 917 C C . SER A 1 110 ? 2.660 -18.581 -2.166 1.00 77.88 110 SER A C 1
ATOM 919 O O . SER A 1 110 ? 2.153 -18.772 -3.263 1.00 77.88 110 SER A O 1
ATOM 921 N N . GLN A 1 111 ? 2.750 -17.361 -1.632 1.00 72.56 111 GLN A N 1
ATOM 922 C CA . GLN A 1 111 ? 2.426 -16.120 -2.340 1.00 72.56 111 GLN A CA 1
ATOM 923 C C . GLN A 1 111 ? 3.599 -15.159 -2.149 1.00 72.56 111 GLN A C 1
ATOM 925 O O . GLN A 1 111 ? 3.560 -14.301 -1.260 1.00 72.56 111 GLN A O 1
ATOM 930 N N . PRO A 1 112 ? 4.689 -15.363 -2.911 1.00 71.06 112 PRO A N 1
ATOM 931 C CA . PRO A 1 112 ? 5.866 -14.530 -2.788 1.00 71.06 112 PRO A CA 1
ATOM 932 C C . PRO A 1 112 ? 5.534 -13.088 -3.168 1.00 71.06 112 PRO A C 1
ATOM 934 O O . PRO A 1 112 ? 4.742 -12.808 -4.063 1.00 71.06 112 PRO A O 1
ATOM 937 N N . TYR A 1 113 ? 6.167 -12.168 -2.454 1.00 73.31 113 TYR A N 1
ATOM 938 C CA . TYR A 1 113 ? 6.064 -10.745 -2.718 1.00 73.31 113 TYR A CA 1
ATOM 939 C C . TYR A 1 113 ? 6.791 -10.395 -4.024 1.00 73.31 113 TYR A C 1
ATOM 941 O O . TYR A 1 113 ? 7.993 -10.655 -4.137 1.00 73.31 113 TYR A O 1
ATOM 949 N N . SER A 1 114 ? 6.091 -9.771 -4.973 1.00 84.06 114 SER A N 1
ATOM 950 C CA . SER A 1 114 ? 6.698 -9.237 -6.197 1.00 84.06 114 SER A CA 1
ATOM 951 C C . SER A 1 114 ? 7.492 -7.970 -5.891 1.00 84.06 114 SER A C 1
ATOM 953 O O . SER A 1 114 ? 6.973 -7.026 -5.293 1.00 84.06 114 SER A O 1
ATOM 955 N N . VAL A 1 115 ? 8.764 -7.949 -6.285 1.00 87.19 115 VAL A N 1
ATOM 956 C CA . VAL A 1 115 ? 9.640 -6.792 -6.076 1.00 87.19 115 VAL A CA 1
ATOM 957 C C . VAL A 1 115 ? 9.473 -5.831 -7.238 1.00 87.19 115 VAL A C 1
ATOM 959 O O . VAL A 1 115 ? 9.838 -6.162 -8.358 1.00 87.19 115 VAL A O 1
ATOM 962 N N . ILE A 1 116 ? 8.956 -4.640 -6.950 1.00 93.38 116 ILE A N 1
ATOM 963 C CA . ILE A 1 116 ? 8.899 -3.534 -7.901 1.00 93.38 116 ILE A CA 1
ATOM 964 C C . ILE A 1 116 ? 9.897 -2.477 -7.435 1.00 93.38 116 ILE A C 1
ATOM 966 O O . ILE A 1 116 ? 9.804 -1.977 -6.311 1.00 93.38 116 ILE A O 1
ATOM 970 N N . THR A 1 117 ? 10.852 -2.138 -8.293 1.00 94.25 117 THR A N 1
ATOM 971 C CA . THR A 1 117 ? 11.888 -1.129 -8.047 1.00 94.25 117 THR A CA 1
ATOM 972 C C . THR A 1 117 ? 11.706 0.055 -9.003 1.00 94.25 117 THR A C 1
ATOM 974 O O . THR A 1 117 ? 10.925 -0.030 -9.951 1.00 94.25 117 THR A O 1
ATOM 977 N N . PRO A 1 118 ? 12.405 1.185 -8.791 1.00 94.56 118 PRO A N 1
ATOM 978 C CA . PRO A 1 118 ? 12.397 2.290 -9.752 1.00 94.56 118 PRO A CA 1
ATOM 979 C C . PRO A 1 118 ? 12.868 1.906 -11.163 1.00 94.56 118 PRO A C 1
ATOM 981 O O . PRO A 1 118 ? 12.506 2.589 -12.117 1.00 94.56 118 PRO A O 1
ATOM 984 N N . ASP A 1 119 ? 13.637 0.821 -11.286 1.00 94.69 119 ASP A N 1
ATOM 985 C CA . ASP A 1 119 ? 14.174 0.325 -12.557 1.00 94.69 119 ASP A CA 1
ATOM 986 C C . ASP A 1 119 ? 13.249 -0.709 -13.231 1.00 94.69 119 ASP A C 1
ATOM 988 O O . ASP A 1 119 ? 13.534 -1.167 -14.337 1.00 94.69 119 ASP A O 1
ATOM 992 N N . THR A 1 120 ? 12.128 -1.079 -12.596 1.00 95.19 120 THR A N 1
ATOM 993 C CA . THR A 1 120 ? 11.125 -1.963 -13.201 1.00 95.19 120 THR A CA 1
ATOM 994 C C . THR A 1 120 ? 10.512 -1.301 -14.445 1.00 95.19 120 THR A C 1
ATOM 996 O O . THR A 1 120 ? 9.998 -0.180 -14.345 1.00 95.19 120 THR A O 1
ATOM 999 N N . PRO A 1 121 ? 10.516 -1.968 -15.617 1.00 94.94 121 PRO A N 1
ATOM 1000 C CA . PRO A 1 121 ? 9.925 -1.423 -16.834 1.00 94.94 121 PRO A CA 1
ATOM 1001 C C . PRO A 1 121 ? 8.444 -1.073 -16.662 1.00 94.94 121 PRO A C 1
ATOM 1003 O O . PRO A 1 121 ? 7.683 -1.806 -16.029 1.00 94.94 121 PRO A O 1
ATOM 1006 N N . LEU A 1 122 ? 7.999 0.010 -17.308 1.00 93.94 122 LEU A N 1
ATOM 1007 C CA . LEU A 1 122 ? 6.603 0.457 -17.218 1.00 93.94 122 LEU A CA 1
ATOM 1008 C C . LEU A 1 122 ? 5.601 -0.607 -17.682 1.00 93.94 122 LEU A C 1
ATOM 1010 O O . LEU A 1 122 ? 4.548 -0.732 -17.073 1.00 93.94 122 LEU A O 1
ATOM 1014 N N . ALA A 1 123 ? 5.935 -1.393 -18.709 1.00 93.50 123 ALA A N 1
ATOM 1015 C CA . ALA A 1 123 ? 5.068 -2.464 -19.208 1.00 93.50 123 ALA A CA 1
ATOM 1016 C C . ALA A 1 123 ? 4.884 -3.605 -18.187 1.00 93.50 123 ALA A C 1
ATOM 1018 O O . ALA A 1 123 ? 3.798 -4.178 -18.067 1.00 93.50 123 ALA A O 1
ATOM 1019 N N . GLU A 1 124 ? 5.936 -3.923 -17.430 1.00 95.00 124 GLU A N 1
ATOM 1020 C CA . GLU A 1 124 ? 5.878 -4.918 -16.357 1.00 95.00 124 GLU A CA 1
ATOM 1021 C C . GLU A 1 124 ? 5.060 -4.385 -15.179 1.00 95.00 124 GLU A C 1
ATOM 1023 O O . GLU A 1 124 ? 4.166 -5.071 -14.683 1.00 95.00 124 GLU A O 1
ATOM 1028 N N . LEU A 1 125 ? 5.292 -3.125 -14.795 1.00 94.69 125 LEU A N 1
ATOM 1029 C CA . LEU A 1 125 ? 4.507 -2.448 -13.766 1.00 94.69 125 LEU A CA 1
ATOM 1030 C C . LEU A 1 125 ? 3.019 -2.364 -14.139 1.00 94.69 125 LEU A C 1
ATOM 1032 O O . LEU A 1 125 ? 2.160 -2.618 -13.299 1.00 94.69 125 LEU A O 1
ATOM 1036 N N . GLU A 1 126 ? 2.700 -2.040 -15.392 1.00 94.12 126 GLU A N 1
ATOM 1037 C CA . GLU A 1 126 ? 1.323 -2.010 -15.887 1.00 94.12 126 GLU A CA 1
ATOM 1038 C C . GLU A 1 126 ? 0.677 -3.394 -15.797 1.00 94.12 126 GLU A C 1
ATOM 1040 O O . GLU A 1 126 ? -0.425 -3.523 -15.267 1.00 94.12 126 GLU A O 1
ATOM 1045 N N . SER A 1 127 ? 1.376 -4.436 -16.254 1.00 94.88 127 SER A N 1
ATOM 1046 C CA . SER A 1 127 ? 0.886 -5.817 -16.189 1.00 94.88 127 SER A CA 1
ATOM 1047 C C . SER A 1 127 ? 0.624 -6.248 -14.746 1.00 94.88 127 SER A C 1
ATOM 1049 O O . SER A 1 127 ? -0.433 -6.803 -14.453 1.00 94.88 127 SER A O 1
ATOM 1051 N N . PHE A 1 128 ? 1.530 -5.911 -13.826 1.00 93.94 128 PHE A N 1
ATOM 1052 C CA . PHE A 1 128 ? 1.352 -6.151 -12.396 1.00 93.94 128 PHE A CA 1
ATOM 1053 C C . PHE A 1 128 ? 0.104 -5.446 -11.835 1.00 93.94 128 PHE A C 1
ATOM 1055 O O . PHE A 1 128 ? -0.655 -6.035 -11.061 1.00 93.94 128 PHE A O 1
ATOM 1062 N N . LEU A 1 129 ? -0.141 -4.197 -12.242 1.00 93.19 129 LEU A N 1
ATOM 1063 C CA . LEU A 1 129 ? -1.272 -3.383 -11.785 1.00 93.19 129 LEU A CA 1
ATOM 1064 C C . LEU A 1 129 ? -2.628 -3.784 -12.393 1.00 93.19 129 LEU A C 1
ATOM 1066 O O . LEU A 1 129 ? -3.658 -3.289 -11.943 1.00 93.19 129 LEU A O 1
ATOM 1070 N N . ARG A 1 130 ? -2.669 -4.694 -13.376 1.00 93.56 130 ARG A N 1
ATOM 1071 C CA . ARG A 1 130 ? -3.939 -5.273 -13.862 1.00 93.56 130 ARG A CA 1
ATOM 1072 C C . ARG A 1 130 ? -4.561 -6.228 -12.849 1.00 93.56 130 ARG A C 1
ATOM 1074 O O . ARG A 1 130 ? -5.781 -6.323 -12.766 1.00 93.56 130 ARG A O 1
ATOM 1081 N N . GLU A 1 131 ? -3.724 -6.913 -12.076 1.00 90.94 131 GLU A N 1
ATOM 1082 C CA . GLU A 1 131 ? -4.151 -7.884 -11.062 1.00 90.94 131 GLU A CA 1
ATOM 1083 C C . GLU A 1 131 ? -4.104 -7.308 -9.639 1.00 90.94 131 GLU A C 1
ATOM 1085 O O . GLU A 1 131 ? -4.707 -7.860 -8.719 1.00 90.94 131 GLU A O 1
ATOM 1090 N N . ASN A 1 132 ? -3.406 -6.185 -9.447 1.00 88.75 132 ASN A N 1
ATOM 1091 C CA . ASN A 1 132 ? -3.164 -5.578 -8.142 1.00 88.75 132 ASN A CA 1
ATOM 1092 C C . ASN A 1 132 ? -3.615 -4.117 -8.115 1.00 88.75 132 ASN A C 1
ATOM 1094 O O . ASN A 1 132 ? -3.269 -3.325 -8.983 1.00 88.75 132 ASN A O 1
ATOM 1098 N N . ILE A 1 133 ? -4.312 -3.722 -7.049 1.00 87.62 133 ILE A N 1
ATOM 1099 C CA . ILE A 1 133 ? -4.828 -2.351 -6.885 1.00 87.62 133 ILE A CA 1
ATOM 1100 C C . ILE A 1 133 ? -3.730 -1.276 -6.762 1.00 87.62 133 ILE A C 1
ATOM 1102 O O . ILE A 1 133 ? -3.982 -0.102 -7.027 1.00 87.62 133 ILE A O 1
ATOM 1106 N N . PHE A 1 134 ? -2.524 -1.656 -6.334 1.00 90.44 134 PHE A N 1
ATOM 1107 C CA . PHE A 1 134 ? -1.349 -0.789 -6.267 1.00 90.44 134 PHE A CA 1
ATOM 1108 C C . PHE A 1 134 ? -0.064 -1.624 -6.193 1.00 90.44 134 PHE A C 1
ATOM 1110 O O . PHE A 1 134 ? -0.087 -2.801 -5.834 1.00 90.44 134 PHE A O 1
ATOM 1117 N N . ALA A 1 135 ? 1.070 -0.976 -6.448 1.00 90.62 135 ALA A N 1
ATOM 1118 C CA . ALA A 1 135 ? 2.412 -1.507 -6.264 1.00 90.62 135 ALA A CA 1
ATOM 1119 C C . ALA A 1 135 ? 3.169 -0.691 -5.211 1.00 90.62 135 ALA A C 1
ATOM 1121 O O . ALA A 1 135 ? 3.128 0.542 -5.205 1.00 90.62 135 ALA A O 1
ATOM 1122 N N . LEU A 1 136 ? 3.888 -1.370 -4.320 1.00 89.44 136 LEU A N 1
ATOM 1123 C CA . LEU A 1 136 ? 4.871 -0.721 -3.457 1.00 89.44 136 LEU A CA 1
ATOM 1124 C C . LEU A 1 136 ? 6.208 -0.687 -4.189 1.00 89.44 136 LEU A C 1
ATOM 1126 O O . LEU A 1 136 ? 6.767 -1.736 -4.496 1.00 89.44 136 LEU A O 1
ATOM 1130 N N . ILE A 1 137 ? 6.730 0.516 -4.413 1.00 90.88 137 ILE A N 1
ATOM 1131 C CA . ILE A 1 137 ? 8.054 0.688 -5.011 1.00 90.88 137 ILE A CA 1
ATOM 1132 C C . ILE A 1 137 ? 9.080 0.597 -3.891 1.00 90.88 137 ILE A C 1
ATOM 1134 O O . ILE A 1 137 ? 9.044 1.416 -2.966 1.00 90.88 137 ILE A O 1
ATOM 1138 N N . THR A 1 138 ? 9.968 -0.388 -3.948 1.00 89.62 138 THR A N 1
ATOM 1139 C CA . THR A 1 138 ? 11.007 -0.622 -2.941 1.00 89.62 138 THR A CA 1
ATOM 1140 C C . THR A 1 138 ? 12.406 -0.469 -3.522 1.00 89.62 138 THR A C 1
ATOM 1142 O O . THR A 1 138 ? 12.593 -0.383 -4.732 1.00 89.62 138 THR A O 1
ATOM 1145 N N . ASP A 1 139 ? 13.407 -0.439 -2.650 1.00 88.12 139 ASP A N 1
ATOM 1146 C CA . ASP A 1 139 ? 14.783 -0.735 -3.042 1.00 88.12 139 ASP A CA 1
ATOM 1147 C C . ASP A 1 139 ? 14.952 -2.225 -3.399 1.00 88.12 139 ASP A C 1
ATOM 1149 O O . ASP A 1 139 ? 14.083 -3.058 -3.114 1.00 88.12 139 ASP A O 1
ATOM 1153 N N . TYR A 1 140 ? 16.099 -2.564 -3.986 1.00 87.56 140 TYR A N 1
ATOM 1154 C CA . TYR A 1 140 ? 16.449 -3.931 -4.385 1.00 87.56 140 TYR A CA 1
ATOM 1155 C C . TYR A 1 140 ? 16.455 -4.926 -3.215 1.00 87.56 140 TYR A C 1
ATOM 1157 O O . TYR A 1 140 ? 16.000 -6.061 -3.362 1.00 87.56 140 TYR A O 1
ATOM 1165 N N . ASP A 1 141 ? 16.889 -4.493 -2.026 1.00 83.88 141 ASP A N 1
ATOM 1166 C CA . ASP A 1 141 ? 16.924 -5.348 -0.835 1.00 83.88 141 ASP A CA 1
ATOM 1167 C C . ASP A 1 141 ? 15.556 -5.473 -0.143 1.00 83.88 141 ASP A C 1
ATOM 1169 O O . ASP A 1 141 ? 15.416 -6.239 0.821 1.00 83.88 141 ASP A O 1
ATOM 1173 N N . ARG A 1 142 ? 14.533 -4.741 -0.613 1.00 79.31 142 ARG A N 1
ATOM 1174 C CA . ARG A 1 142 ? 13.193 -4.646 -0.005 1.00 79.31 142 ARG A CA 1
ATOM 1175 C C . ARG A 1 142 ? 13.222 -4.106 1.432 1.00 79.31 142 ARG A C 1
ATOM 1177 O O . ARG A 1 142 ? 12.349 -4.428 2.246 1.00 79.31 142 ARG A O 1
ATOM 1184 N N . LYS A 1 143 ? 14.249 -3.331 1.783 1.00 77.94 143 LYS A N 1
ATOM 1185 C CA . LYS A 1 143 ? 14.418 -2.733 3.114 1.00 77.94 143 LYS A CA 1
ATOM 1186 C C . LYS A 1 143 ? 13.550 -1.491 3.281 1.00 77.94 143 LYS A C 1
ATOM 1188 O O . LYS A 1 143 ? 13.031 -1.260 4.372 1.00 77.94 143 LYS A O 1
ATOM 1193 N N . PHE A 1 144 ? 13.372 -0.717 2.216 1.00 78.06 144 PHE A N 1
ATOM 1194 C CA . PHE A 1 144 ? 12.720 0.582 2.238 1.00 78.06 144 PHE A CA 1
ATOM 1195 C C . PHE A 1 144 ? 11.663 0.690 1.148 1.00 78.06 144 PHE A C 1
ATOM 1197 O O . PHE A 1 144 ? 11.887 0.351 -0.010 1.00 78.06 144 PHE A O 1
ATOM 1204 N N . VAL A 1 145 ? 10.501 1.226 1.522 1.00 83.12 145 VAL A N 1
ATOM 1205 C CA . VAL A 1 145 ? 9.473 1.596 0.552 1.00 83.12 145 VAL A CA 1
ATOM 1206 C C . VAL A 1 145 ? 9.717 3.034 0.111 1.00 83.12 145 VAL A C 1
ATOM 1208 O O . VAL A 1 145 ? 9.571 3.966 0.901 1.00 83.12 145 VAL A O 1
ATOM 1211 N N . LEU A 1 146 ? 10.069 3.200 -1.157 1.00 86.88 146 LEU A N 1
ATOM 1212 C CA . LEU A 1 146 ? 10.355 4.478 -1.802 1.00 86.88 146 LEU A CA 1
ATOM 1213 C C . LEU A 1 146 ? 9.061 5.182 -2.228 1.00 86.88 146 LEU A C 1
ATOM 1215 O O . LEU A 1 146 ? 8.926 6.396 -2.103 1.00 86.88 146 LEU A O 1
ATOM 1219 N N . GLY A 1 147 ? 8.067 4.413 -2.679 1.00 86.69 147 GLY A N 1
ATOM 1220 C CA . GLY A 1 147 ? 6.869 4.951 -3.320 1.00 86.69 147 GLY A CA 1
ATOM 1221 C C . GLY A 1 147 ? 5.673 4.010 -3.268 1.00 86.69 147 GLY A C 1
ATOM 1222 O O . GLY A 1 147 ? 5.745 2.911 -2.720 1.00 86.69 147 GLY A O 1
ATOM 1223 N N . VAL A 1 148 ? 4.554 4.487 -3.799 1.00 89.00 148 VAL A N 1
ATOM 1224 C CA . VAL A 1 148 ? 3.386 3.676 -4.154 1.00 89.00 148 VAL A CA 1
ATOM 1225 C C . VAL A 1 148 ? 3.023 4.079 -5.575 1.00 89.00 148 VAL A C 1
ATOM 1227 O O . VAL A 1 148 ? 3.042 5.273 -5.869 1.00 89.00 148 VAL A O 1
ATOM 1230 N N . ALA A 1 149 ? 2.739 3.107 -6.432 1.00 91.25 149 ALA A N 1
ATOM 1231 C CA . ALA A 1 149 ? 2.251 3.336 -7.784 1.00 91.25 149 ALA A CA 1
ATOM 1232 C C . ALA A 1 149 ? 0.870 2.700 -7.946 1.00 91.25 149 ALA A C 1
ATOM 1234 O O . ALA A 1 149 ? 0.627 1.594 -7.463 1.00 91.25 149 ALA A O 1
ATOM 1235 N N . THR A 1 150 ? -0.027 3.402 -8.622 1.00 91.81 150 THR A N 1
ATOM 1236 C CA . THR A 1 150 ? -1.372 2.938 -8.971 1.00 91.81 150 THR A CA 1
ATOM 1237 C C . THR A 1 150 ? -1.563 2.962 -10.484 1.00 91.81 150 THR A C 1
ATOM 1239 O O . THR A 1 150 ? -0.813 3.627 -11.201 1.00 91.81 150 THR A O 1
ATOM 1242 N N . SER A 1 151 ? -2.587 2.271 -10.987 1.00 91.81 151 SER A N 1
ATOM 1243 C CA . SER A 1 151 ? -2.970 2.353 -12.405 1.00 91.81 151 SER A CA 1
ATOM 1244 C C . SER A 1 151 ? -3.238 3.798 -12.841 1.00 91.81 151 SER A C 1
ATOM 1246 O O . SER A 1 151 ? -2.794 4.223 -13.904 1.00 91.81 151 SER A O 1
ATOM 1248 N N . HIS A 1 152 ? -3.855 4.595 -11.967 1.00 89.56 152 HIS A N 1
ATOM 1249 C CA . HIS A 1 152 ? -4.103 6.011 -12.221 1.00 89.56 152 HIS A CA 1
ATOM 1250 C C . HIS A 1 152 ? -2.813 6.841 -12.344 1.00 89.56 152 HIS A C 1
ATOM 1252 O O . HIS A 1 152 ? -2.753 7.799 -13.115 1.00 89.56 152 HIS A O 1
ATOM 1258 N N . ASP A 1 153 ? -1.752 6.484 -11.615 1.00 90.38 153 ASP A N 1
ATOM 1259 C CA . ASP A 1 153 ? -0.453 7.147 -11.763 1.00 90.38 153 ASP A CA 1
ATOM 1260 C C . ASP A 1 153 ? 0.160 6.873 -13.144 1.00 90.38 153 ASP A C 1
ATOM 1262 O O . ASP A 1 153 ? 0.745 7.784 -13.734 1.00 90.38 153 ASP A O 1
ATOM 1266 N N . LEU A 1 154 ? -0.021 5.663 -13.690 1.00 90.44 154 LEU A N 1
ATOM 1267 C CA . LEU A 1 154 ? 0.406 5.323 -15.053 1.00 90.44 154 LEU A CA 1
ATOM 1268 C C . LEU A 1 154 ? -0.383 6.105 -16.112 1.00 90.44 154 LEU A C 1
ATOM 1270 O O . LEU A 1 154 ? 0.218 6.681 -17.017 1.00 90.44 154 LEU A O 1
ATOM 1274 N N . GLU A 1 155 ? -1.706 6.208 -15.975 1.00 89.00 155 GLU A N 1
ATOM 1275 C CA . GLU A 1 155 ? -2.548 7.029 -16.865 1.00 89.00 155 GLU A CA 1
ATOM 1276 C C . GLU A 1 155 ? -2.105 8.503 -16.863 1.00 89.00 155 GLU A C 1
ATOM 1278 O O . GLU A 1 155 ? -1.951 9.145 -17.909 1.00 89.00 155 GLU A O 1
ATOM 1283 N N . ASN A 1 156 ? -1.846 9.047 -15.671 1.00 89.56 156 ASN A N 1
ATOM 1284 C CA . ASN A 1 156 ? -1.341 10.406 -15.497 1.00 89.56 156 ASN A CA 1
ATOM 1285 C C . ASN A 1 156 ? 0.064 10.583 -16.087 1.00 89.56 156 ASN A C 1
ATOM 1287 O O . ASN A 1 156 ? 0.394 11.648 -16.608 1.00 89.56 156 ASN A O 1
ATOM 1291 N N . PHE A 1 157 ? 0.909 9.560 -16.002 1.00 88.00 157 PHE A N 1
ATOM 1292 C CA . PHE A 1 157 ? 2.244 9.582 -16.581 1.00 88.00 157 PHE A CA 1
ATOM 1293 C C . PHE A 1 157 ? 2.198 9.633 -18.113 1.00 88.00 157 PHE A C 1
ATOM 1295 O O . PHE A 1 157 ? 2.871 10.478 -18.708 1.00 88.00 157 PHE A O 1
ATOM 1302 N N . VAL A 1 158 ? 1.373 8.788 -18.742 1.00 85.75 158 VAL A N 1
ATOM 1303 C CA . VAL A 1 158 ? 1.197 8.744 -20.205 1.00 85.75 158 VAL A CA 1
ATOM 1304 C C . VAL A 1 158 ? 0.598 10.057 -20.715 1.00 85.75 158 VAL A C 1
ATOM 1306 O O . VAL A 1 158 ? 1.160 10.683 -21.613 1.00 85.75 158 VAL A O 1
ATOM 1309 N N . SER A 1 159 ? -0.479 10.540 -20.085 1.00 86.19 159 SER A N 1
ATOM 1310 C CA . SER A 1 159 ? -1.150 11.789 -20.487 1.00 86.19 159 SER A CA 1
ATOM 1311 C C . SER A 1 159 ? -0.265 13.035 -20.376 1.00 86.19 159 SER A C 1
ATOM 1313 O O . SER A 1 159 ? -0.417 13.965 -21.163 1.00 86.19 159 SER A O 1
ATOM 1315 N N . ARG A 1 160 ? 0.680 13.071 -19.426 1.00 87.31 160 ARG A N 1
ATOM 1316 C CA . ARG A 1 160 ? 1.618 14.197 -19.267 1.00 87.31 160 ARG A CA 1
ATOM 1317 C C . ARG A 1 160 ? 2.806 14.143 -20.214 1.00 87.31 160 ARG A C 1
ATOM 1319 O O . ARG A 1 160 ? 3.354 15.196 -20.528 1.00 87.31 160 ARG A O 1
ATOM 1326 N N . ARG A 1 161 ? 3.251 12.945 -20.601 1.00 78.44 161 ARG A N 1
ATOM 1327 C CA . ARG A 1 161 ? 4.421 12.781 -21.474 1.00 78.44 161 ARG A CA 1
ATOM 1328 C C . ARG A 1 161 ? 4.085 12.752 -22.955 1.00 78.44 161 ARG A C 1
ATOM 1330 O O . ARG A 1 161 ? 5.015 12.937 -23.725 1.00 78.44 161 ARG A O 1
ATOM 1337 N N . GLY A 1 162 ? 2.805 12.623 -23.316 1.00 59.69 162 GLY A N 1
ATOM 1338 C CA . GLY A 1 162 ? 2.330 12.764 -24.690 1.00 59.69 162 GLY A CA 1
ATOM 1339 C C . GLY A 1 162 ? 2.998 11.758 -25.619 1.00 59.69 162 GLY A C 1
ATOM 1340 O O . GLY A 1 162 ? 4.003 12.074 -26.248 1.00 59.69 162 GLY A O 1
ATOM 1341 N N . PHE A 1 163 ? 2.436 10.557 -25.688 1.00 52.44 163 PHE A N 1
ATOM 1342 C CA . PHE A 1 163 ? 2.612 9.706 -26.861 1.00 52.44 163 PHE A CA 1
ATOM 1343 C C . PHE A 1 163 ? 1.417 9.895 -27.788 1.00 52.44 163 PHE A C 1
ATOM 1345 O O . PHE A 1 163 ? 0.289 10.017 -27.254 1.00 52.44 163 PHE A O 1
#